Protein AF-A0A968PGA8-F1 (afdb_monomer)

Secondary structure (DSSP, 8-state):
-----SSPPTTPPEEEEEEEE--SSS-BS---EEEE--TTTEEESSSSTT--TTPPPSEES--EE-SSSEEEETTTTTTSTTSSB-TT-EEEEEEEEEE---------

Radius of gyration: 16.61 Å; Cα contacts (8 Å, |Δi|>4): 198; chains: 1; bounding box: 35×34×48 Å

Nearest PDB structures (foldseek):
  7nyd-assembly1_A  TM=7.079E-01  e=5.874E+00  Homo sapiens

Structure (mmCIF, N/CA/C/O backbone):
data_AF-A0A968PGA8-F1
#
_entry.id   AF-A0A968PGA8-F1
#
loop_
_atom_site.group_PDB
_atom_site.id
_atom_site.type_symbol
_atom_site.label_atom_id
_atom_site.label_alt_id
_atom_site.label_comp_id
_atom_site.label_asym_id
_atom_site.label_entity_id
_atom_site.label_seq_id
_atom_site.pdbx_PDB_ins_code
_atom_site.Cartn_x
_atom_site.Cartn_y
_atom_site.Cartn_z
_atom_site.occupancy
_atom_site.B_iso_or_equiv
_atom_site.auth_seq_id
_atom_site.auth_comp_id
_atom_site.auth_asym_id
_atom_site.auth_atom_id
_atom_site.pdbx_PDB_model_num
ATOM 1 N N . MET A 1 1 ? -9.244 16.008 -19.485 1.00 38.03 1 MET A N 1
ATOM 2 C CA . MET A 1 1 ? -9.295 14.876 -20.428 1.00 38.03 1 MET A CA 1
ATOM 3 C C . MET A 1 1 ? -8.117 14.003 -20.078 1.00 38.03 1 MET A C 1
ATOM 5 O O . MET A 1 1 ? -7.007 14.431 -20.350 1.00 38.03 1 MET A O 1
ATOM 9 N N . LEU A 1 2 ? -8.343 12.889 -19.387 1.00 41.31 2 LEU A N 1
ATOM 10 C CA . LEU A 1 2 ? -7.328 11.852 -19.244 1.00 41.31 2 LEU A CA 1
ATOM 11 C C . LEU A 1 2 ? -7.839 10.711 -20.119 1.00 41.31 2 LEU A C 1
ATOM 13 O O . LEU A 1 2 ? -8.829 10.072 -19.772 1.00 41.31 2 LEU A O 1
ATOM 17 N N . GLU A 1 3 ? -7.280 10.580 -21.315 1.00 54.97 3 GLU A N 1
ATOM 18 C CA . GLU A 1 3 ? -7.417 9.336 -22.063 1.00 54.97 3 GLU A CA 1
ATOM 19 C C . GLU A 1 3 ? -6.459 8.368 -21.378 1.00 54.97 3 GLU A C 1
ATOM 21 O O . GLU A 1 3 ? -5.247 8.520 -21.487 1.00 54.97 3 GLU A O 1
ATOM 26 N N . GLY A 1 4 ? -7.000 7.462 -20.564 1.00 52.69 4 GLY A N 1
ATOM 27 C CA . GLY A 1 4 ? -6.252 6.273 -20.189 1.00 52.69 4 GLY A CA 1
ATOM 28 C C . GLY A 1 4 ? -6.178 5.414 -21.438 1.00 52.69 4 GLY A C 1
ATOM 29 O O . GLY A 1 4 ? -7.224 4.990 -21.934 1.00 52.69 4 GLY A O 1
ATOM 30 N N . ASP A 1 5 ? -4.981 5.233 -21.983 1.00 62.03 5 ASP A N 1
ATOM 31 C CA . ASP A 1 5 ? -4.758 4.174 -22.956 1.00 62.03 5 ASP A CA 1
ATOM 32 C C . ASP A 1 5 ? -5.111 2.842 -22.265 1.00 62.03 5 ASP A C 1
ATOM 34 O O . ASP A 1 5 ? -4.812 2.644 -21.087 1.00 62.03 5 ASP A O 1
ATOM 38 N N . GLU A 1 6 ? -5.806 1.933 -22.952 1.00 62.78 6 GLU A N 1
ATOM 39 C CA . GLU A 1 6 ? -6.088 0.588 -22.412 1.00 62.78 6 GLU A CA 1
ATOM 40 C C . GLU A 1 6 ? -4.806 -0.265 -22.324 1.00 62.78 6 GLU A C 1
ATOM 42 O O . GLU A 1 6 ? -4.841 -1.419 -21.885 1.00 62.78 6 GLU A O 1
ATOM 47 N N . VAL A 1 7 ? -3.673 0.288 -22.763 1.00 76.25 7 VAL A N 1
ATOM 48 C CA . VAL A 1 7 ? -2.365 -0.351 -22.797 1.00 76.25 7 VAL A CA 1
ATOM 49 C C . VAL A 1 7 ? -1.480 0.197 -21.689 1.00 76.25 7 VAL A C 1
ATOM 51 O O . VAL A 1 7 ? -1.242 1.394 -21.602 1.00 76.25 7 VAL A O 1
ATOM 54 N N . VAL A 1 8 ? -0.951 -0.729 -20.890 1.00 83.00 8 VAL A N 1
ATOM 55 C CA . VAL A 1 8 ? 0.109 -0.443 -19.927 1.00 83.00 8 VAL A CA 1
ATOM 56 C C . VAL A 1 8 ? 1.468 -0.506 -20.630 1.00 83.00 8 VAL A C 1
ATOM 58 O O . VAL A 1 8 ? 1.812 -1.536 -21.223 1.00 83.00 8 VAL A O 1
ATOM 61 N N . GLU A 1 9 ? 2.251 0.566 -20.557 1.00 86.00 9 GLU A N 1
ATOM 62 C CA . GLU A 1 9 ? 3.579 0.680 -21.159 1.00 86.00 9 GLU A CA 1
ATOM 63 C C . GLU A 1 9 ? 4.700 0.327 -20.171 1.00 86.00 9 GLU A C 1
ATOM 65 O O . GLU A 1 9 ? 4.681 0.660 -18.986 1.00 86.00 9 GLU A O 1
ATOM 70 N N . VAL A 1 10 ? 5.739 -0.349 -20.668 1.00 88.75 10 VAL A N 1
ATOM 71 C CA . VAL A 1 10 ? 6.940 -0.609 -19.862 1.00 88.75 10 VAL A CA 1
ATOM 72 C C . VAL A 1 10 ? 7.595 0.717 -19.493 1.00 88.75 10 VAL A C 1
ATOM 74 O O . VAL A 1 10 ? 7.903 1.527 -20.364 1.00 88.75 10 VAL A O 1
ATOM 77 N N . GLY A 1 11 ? 7.864 0.895 -18.204 1.00 87.62 11 GLY A N 1
ATOM 78 C CA . GLY A 1 11 ? 8.498 2.088 -17.664 1.00 87.62 11 GLY A CA 1
ATOM 79 C C . GLY A 1 11 ? 7.533 3.185 -17.223 1.00 87.62 11 GLY A C 1
ATOM 80 O O . GLY A 1 11 ? 8.010 4.125 -16.598 1.00 87.62 11 GLY A O 1
ATOM 81 N N . GLU A 1 12 ? 6.224 3.093 -17.463 1.00 91.31 12 GLU A N 1
ATOM 82 C CA . GLU A 1 12 ? 5.287 4.052 -16.864 1.00 91.31 12 GLU A CA 1
ATOM 83 C C . GLU A 1 12 ? 5.091 3.783 -15.362 1.00 91.31 12 GLU A C 1
ATOM 85 O O . GLU A 1 12 ? 5.296 2.665 -14.891 1.00 91.31 12 GLU A O 1
ATOM 90 N N . VAL A 1 13 ? 4.680 4.790 -14.591 1.00 94.12 13 VAL A N 1
ATOM 91 C CA . VAL A 1 13 ? 4.317 4.587 -13.181 1.00 94.12 13 VAL A CA 1
ATOM 92 C C . VAL A 1 13 ? 2.811 4.380 -13.075 1.00 94.12 13 VAL A C 1
ATOM 94 O O . VAL A 1 13 ? 2.025 5.257 -13.425 1.00 94.12 13 VAL A O 1
ATOM 97 N N . LEU A 1 14 ? 2.422 3.221 -12.554 1.00 94.31 14 LEU A N 1
ATOM 98 C CA . LEU A 1 14 ? 1.048 2.851 -12.250 1.00 94.31 14 LEU A CA 1
ATOM 99 C C . LEU A 1 14 ? 0.722 3.166 -10.793 1.00 94.31 14 LEU A C 1
ATOM 101 O O . LEU A 1 14 ? 1.463 2.781 -9.888 1.00 94.31 14 LEU A O 1
ATOM 105 N N . GLU A 1 15 ? -0.428 3.796 -10.574 1.00 96.38 15 GLU A N 1
ATOM 106 C CA . GLU A 1 15 ? -0.984 4.053 -9.248 1.00 96.38 15 GLU A CA 1
ATOM 107 C C . GLU A 1 15 ? -2.086 3.033 -8.925 1.00 96.38 15 GLU A C 1
ATOM 109 O O . GLU A 1 15 ? -3.058 2.880 -9.667 1.00 96.38 15 GLU A O 1
ATOM 114 N N . PHE A 1 16 ? -1.945 2.347 -7.794 1.00 96.75 16 PHE A N 1
ATOM 115 C CA . PHE A 1 16 ? -2.928 1.417 -7.251 1.00 96.75 16 PHE A CA 1
ATOM 116 C C . PHE A 1 16 ? -3.483 1.955 -5.936 1.00 96.75 16 PHE A C 1
ATOM 118 O O . PHE A 1 16 ? -2.727 2.378 -5.063 1.00 96.75 16 PHE A O 1
ATOM 125 N N . THR A 1 17 ? -4.803 1.884 -5.761 1.00 97.38 17 THR A N 1
ATOM 126 C CA . THR A 1 17 ? -5.469 2.250 -4.504 1.00 97.38 17 THR A CA 1
ATOM 127 C C . THR A 1 17 ? -6.030 1.010 -3.814 1.00 97.38 17 THR A C 1
ATOM 129 O O . THR A 1 17 ? -6.937 0.350 -4.328 1.00 97.38 17 THR A O 1
ATOM 132 N N . ILE A 1 18 ? -5.544 0.719 -2.609 1.00 97.81 18 ILE A N 1
ATOM 133 C CA . ILE A 1 18 ? -6.088 -0.309 -1.720 1.00 97.81 18 ILE A CA 1
ATOM 134 C C . ILE A 1 18 ? -7.076 0.366 -0.773 1.00 97.81 18 ILE A C 1
ATOM 136 O O . ILE A 1 18 ? -6.704 1.231 0.017 1.00 97.81 18 ILE A O 1
ATOM 140 N N . ARG A 1 19 ? -8.345 -0.047 -0.825 1.00 97.94 19 ARG A N 1
ATOM 141 C CA . ARG A 1 19 ? -9.415 0.516 0.006 1.00 97.94 19 ARG A CA 1
ATOM 142 C C . ARG A 1 19 ? -9.872 -0.479 1.066 1.00 97.94 19 ARG A C 1
ATOM 144 O O . ARG A 1 19 ? -10.451 -1.516 0.746 1.00 97.94 19 ARG A O 1
ATOM 151 N N . ILE A 1 20 ? -9.674 -0.132 2.334 1.00 97.88 20 ILE A N 1
ATOM 152 C CA . ILE A 1 20 ? -10.005 -0.971 3.491 1.00 97.88 20 ILE A CA 1
ATOM 153 C C . ILE A 1 20 ? -11.122 -0.299 4.282 1.00 97.88 20 ILE A C 1
ATOM 155 O O . ILE A 1 20 ? -10.999 0.857 4.671 1.00 97.88 20 ILE A O 1
ATOM 159 N N . ARG A 1 21 ? -12.215 -1.019 4.558 1.00 97.88 21 ARG A N 1
ATOM 160 C CA . ARG A 1 21 ? -13.347 -0.499 5.339 1.00 97.88 21 ARG A CA 1
ATOM 161 C C . ARG A 1 21 ? -13.582 -1.324 6.596 1.00 97.88 21 ARG A C 1
ATOM 163 O O . ARG A 1 21 ? -13.785 -2.533 6.505 1.00 97.88 21 ARG A O 1
ATOM 170 N N . ASN A 1 22 ? -13.660 -0.665 7.751 1.00 98.06 22 ASN A N 1
ATOM 171 C CA . ASN A 1 22 ? -14.075 -1.323 8.985 1.00 98.06 22 ASN A CA 1
ATOM 172 C C . ASN A 1 22 ? -15.600 -1.516 8.984 1.00 98.06 22 ASN A C 1
ATOM 174 O O . ASN A 1 22 ? -16.368 -0.566 9.125 1.00 98.06 22 ASN A O 1
ATOM 178 N N . THR A 1 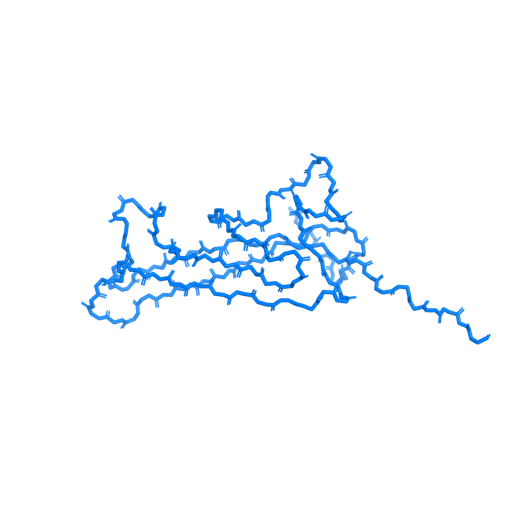23 ? -16.054 -2.756 8.807 1.00 98.12 23 THR A N 1
ATOM 179 C CA . THR A 1 23 ? -17.482 -3.117 8.849 1.00 98.12 23 THR A CA 1
ATOM 180 C C . THR A 1 23 ? -17.940 -3.621 10.218 1.00 98.12 23 THR A C 1
ATOM 182 O O . THR A 1 23 ? -19.095 -4.020 10.363 1.00 98.12 23 THR A O 1
ATOM 185 N N . GLY A 1 24 ? -17.041 -3.664 11.202 1.00 97.75 24 GLY A N 1
ATOM 186 C CA . GLY A 1 24 ? -17.340 -4.050 12.575 1.00 97.75 24 GLY A CA 1
ATOM 187 C C . GLY A 1 24 ? -17.886 -2.891 13.406 1.00 97.75 24 GLY A C 1
ATOM 188 O O . GLY A 1 24 ? -18.103 -1.785 12.918 1.00 97.75 24 GLY A O 1
ATOM 189 N N . SER A 1 25 ? -18.105 -3.159 14.693 1.00 97.69 25 SER A N 1
ATOM 190 C CA . SER A 1 25 ? -18.591 -2.177 15.672 1.00 97.69 25 SER A CA 1
ATOM 191 C C . SER A 1 25 ? -17.502 -1.640 16.604 1.00 97.69 25 SER A C 1
ATOM 193 O O . SER A 1 25 ? -17.804 -0.827 17.472 1.00 97.69 25 SER A O 1
ATOM 195 N N . LEU A 1 26 ? -16.263 -2.120 16.472 1.00 97.94 26 LEU A N 1
ATOM 196 C CA . LEU A 1 26 ? -15.120 -1.722 17.294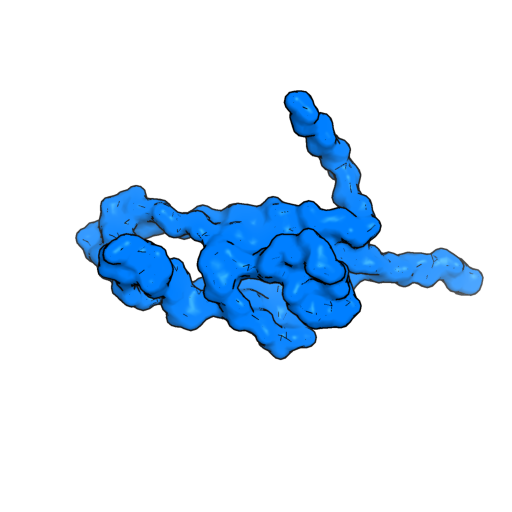 1.00 97.94 26 LEU A CA 1
ATOM 197 C C . LEU A 1 26 ? -14.075 -1.020 16.429 1.00 97.94 26 LEU A C 1
ATOM 199 O O . LEU A 1 26 ? -13.886 -1.408 15.275 1.00 97.94 26 LEU A O 1
ATOM 203 N N . SER A 1 27 ? -13.394 -0.024 16.994 1.00 98.12 27 SER A N 1
ATOM 204 C CA . SER A 1 27 ? -12.257 0.632 16.346 1.00 98.12 27 SER A CA 1
ATOM 205 C C . SER A 1 27 ? -11.073 -0.327 16.196 1.00 98.12 27 SER A C 1
ATOM 207 O O . SER A 1 27 ? -10.780 -1.115 17.097 1.00 98.12 27 SER A O 1
ATOM 209 N N . ILE A 1 28 ? -10.384 -0.249 15.058 1.00 98.38 28 ILE A N 1
ATOM 210 C CA . ILE A 1 28 ? -9.144 -0.983 14.785 1.00 98.38 28 ILE A CA 1
ATOM 211 C C . ILE A 1 28 ? -7.972 -0.059 15.109 1.00 98.38 28 ILE A C 1
ATOM 213 O O . ILE A 1 28 ? -7.771 0.932 14.419 1.00 98.38 28 ILE A O 1
ATOM 217 N N . THR A 1 29 ? -7.193 -0.388 16.135 1.00 97.75 29 THR A N 1
ATOM 218 C CA . THR A 1 29 ? -6.035 0.414 16.581 1.00 97.75 29 THR A CA 1
ATOM 219 C C . THR A 1 29 ? -4.693 -0.113 16.068 1.00 97.75 29 THR A C 1
ATOM 221 O O . THR A 1 29 ? -3.669 0.556 16.184 1.00 97.75 29 THR A O 1
ATOM 224 N N . GLN A 1 30 ? -4.688 -1.319 15.498 1.00 97.19 30 GLN A N 1
ATOM 225 C CA . GLN A 1 30 ? -3.527 -1.909 14.847 1.00 97.19 30 GLN A CA 1
ATOM 226 C C . GLN A 1 30 ? -3.983 -2.687 13.616 1.00 97.19 30 GLN A C 1
ATOM 228 O O . GLN A 1 30 ? -4.805 -3.600 13.725 1.00 97.19 30 GLN A O 1
ATOM 233 N N . LEU A 1 31 ? -3.444 -2.326 12.455 1.00 97.62 31 LEU A N 1
ATOM 234 C CA . LEU A 1 31 ? -3.776 -2.952 11.181 1.00 97.62 31 LEU A CA 1
ATOM 235 C C . LEU A 1 31 ? -2.497 -3.266 10.409 1.00 97.62 31 LEU A C 1
ATOM 237 O O . LEU A 1 31 ? -1.890 -2.365 9.840 1.00 97.62 31 LEU A O 1
ATOM 241 N N . VAL A 1 32 ? -2.110 -4.540 10.380 1.00 98.06 32 VAL A N 1
ATOM 242 C CA . VAL A 1 32 ? -1.006 -5.006 9.533 1.00 98.06 32 VAL A CA 1
ATOM 243 C C . VAL A 1 32 ? -1.550 -5.249 8.131 1.00 98.06 32 VAL A C 1
ATOM 245 O O . VAL A 1 32 ? -2.521 -5.995 7.973 1.00 98.06 32 VAL A O 1
ATOM 248 N N . VAL A 1 33 ? -0.926 -4.644 7.125 1.00 98.31 33 VAL A N 1
ATOM 249 C CA . VAL A 1 33 ? -1.242 -4.881 5.711 1.00 98.31 33 VAL A CA 1
ATOM 250 C C . VAL A 1 33 ? 0.006 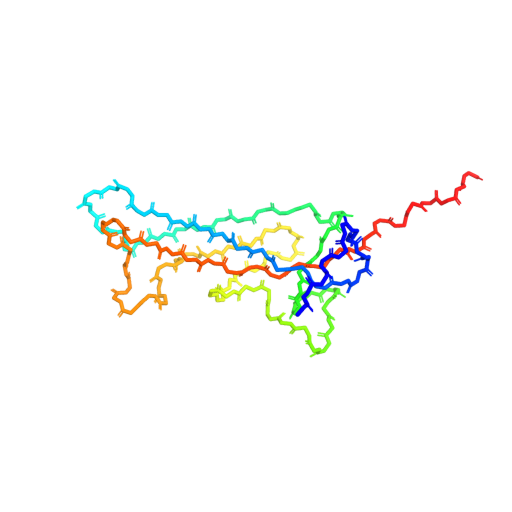-5.407 5.022 1.00 98.31 33 VAL A C 1
ATOM 252 O O . VAL A 1 33 ? 1.075 -4.821 5.154 1.00 98.31 33 VAL A O 1
ATOM 255 N N . VAL A 1 34 ? -0.144 -6.515 4.302 1.00 98.31 34 VAL A N 1
ATOM 256 C CA . VAL A 1 34 ? 0.910 -7.117 3.482 1.00 98.31 34 VAL A CA 1
ATOM 257 C C . VAL A 1 34 ? 0.382 -7.197 2.061 1.00 98.31 34 VAL A C 1
ATOM 259 O O . VAL A 1 34 ? -0.659 -7.813 1.828 1.00 98.31 34 VAL A O 1
ATOM 262 N N . ASP A 1 35 ? 1.094 -6.570 1.136 1.00 97.81 35 ASP A N 1
ATOM 263 C CA . ASP A 1 35 ? 0.817 -6.610 -0.293 1.00 97.81 35 ASP A CA 1
ATOM 264 C C . ASP A 1 35 ? 1.973 -7.310 -1.014 1.00 97.81 35 ASP A C 1
ATOM 266 O O . ASP A 1 35 ? 3.146 -7.078 -0.720 1.00 97.81 35 ASP A O 1
ATOM 270 N N . THR A 1 36 ? 1.648 -8.217 -1.928 1.00 97.75 36 THR A N 1
ATOM 271 C CA . THR A 1 36 ? 2.622 -9.008 -2.680 1.00 97.75 36 THR A CA 1
ATOM 272 C C . THR A 1 36 ? 2.336 -8.859 -4.162 1.00 97.75 36 THR A C 1
ATOM 274 O O . THR A 1 36 ? 1.230 -9.150 -4.617 1.00 97.75 36 THR A O 1
ATOM 277 N N . PHE A 1 37 ? 3.350 -8.468 -4.928 1.00 94.88 37 PHE A N 1
ATOM 278 C CA . PHE A 1 37 ? 3.244 -8.289 -6.374 1.00 94.88 37 PHE A CA 1
ATOM 279 C C . PHE A 1 37 ? 4.122 -9.288 -7.143 1.00 94.88 37 PHE A C 1
ATOM 281 O O . PHE A 1 37 ? 4.972 -9.988 -6.585 1.00 94.88 37 PHE A O 1
ATOM 288 N N . GLU A 1 38 ? 3.904 -9.374 -8.456 1.00 94.31 38 GLU A N 1
ATOM 289 C CA . GLU A 1 38 ? 4.680 -10.232 -9.350 1.00 94.31 38 GLU A CA 1
ATOM 290 C C . GLU A 1 38 ? 5.936 -9.486 -9.828 1.00 94.31 38 GLU A C 1
ATOM 292 O O . GLU A 1 38 ? 5.896 -8.724 -10.797 1.00 94.31 38 GLU A O 1
ATOM 297 N N . ALA A 1 39 ? 7.065 -9.717 -9.151 1.00 92.50 39 ALA A N 1
ATOM 298 C CA . ALA A 1 39 ? 8.339 -9.038 -9.425 1.00 92.50 39 ALA A CA 1
ATOM 299 C C . ALA A 1 39 ? 8.938 -9.334 -10.815 1.00 92.50 39 ALA A C 1
ATOM 301 O O . ALA A 1 39 ? 9.908 -8.695 -11.216 1.00 92.50 39 ALA A O 1
ATOM 302 N N . SER A 1 40 ? 8.380 -10.295 -11.565 1.00 90.75 40 SER A N 1
ATOM 303 C CA . SER A 1 40 ? 8.730 -10.527 -12.973 1.00 90.75 40 SER A CA 1
ATOM 304 C C . SER A 1 40 ? 8.017 -9.576 -13.949 1.00 90.75 40 SER A C 1
ATOM 306 O O . SER A 1 40 ? 8.423 -9.467 -15.108 1.00 90.75 40 SER A O 1
ATOM 308 N N . ILE A 1 41 ? 6.970 -8.880 -13.492 1.00 90.94 41 ILE A N 1
ATOM 309 C CA . ILE A 1 41 ? 6.118 -8.003 -14.307 1.00 90.94 41 ILE A CA 1
ATOM 310 C C . ILE A 1 41 ? 6.279 -6.542 -13.886 1.00 90.94 41 ILE A C 1
ATOM 312 O O . ILE A 1 41 ? 6.417 -5.675 -14.752 1.00 90.94 41 ILE A O 1
ATOM 316 N N . VAL A 1 42 ? 6.273 -6.269 -12.579 1.00 94.44 42 VAL A N 1
ATOM 317 C CA . VAL A 1 42 ? 6.311 -4.914 -12.014 1.00 94.44 42 VAL A CA 1
ATOM 318 C C . VAL A 1 42 ? 7.374 -4.782 -10.924 1.00 94.44 42 VAL A C 1
ATOM 320 O O . VAL A 1 42 ? 7.748 -5.765 -10.288 1.00 94.44 42 VAL A O 1
ATOM 323 N N . ALA A 1 43 ? 7.841 -3.559 -10.690 1.00 95.44 43 ALA A N 1
ATOM 324 C CA . ALA A 1 43 ? 8.767 -3.209 -9.619 1.00 95.44 43 ALA A CA 1
ATOM 325 C C . ALA A 1 43 ? 8.312 -1.943 -8.869 1.00 95.44 43 ALA A C 1
ATOM 327 O O . ALA A 1 43 ? 7.527 -1.171 -9.417 1.00 95.44 43 ALA A O 1
ATOM 328 N N . PRO A 1 44 ? 8.804 -1.696 -7.643 1.00 96.44 44 PRO A N 1
ATOM 329 C CA . PRO A 1 44 ? 8.528 -0.466 -6.906 1.00 96.44 44 PRO A CA 1
ATOM 330 C C . PRO A 1 44 ? 8.962 0.795 -7.658 1.00 96.44 44 PRO A C 1
ATOM 332 O O . PRO A 1 44 ? 10.070 0.855 -8.193 1.00 96.44 44 PRO A O 1
ATOM 335 N N . SER A 1 45 ? 8.110 1.817 -7.635 1.00 94.25 45 SER A N 1
ATOM 336 C CA . SER A 1 45 ? 8.498 3.193 -7.954 1.00 94.25 45 SER A CA 1
ATOM 337 C C . SER A 1 45 ? 9.250 3.816 -6.771 1.00 94.25 45 SER A C 1
ATOM 339 O O . SER A 1 45 ? 8.951 3.518 -5.612 1.00 94.25 45 SER A O 1
ATOM 341 N N . GLY A 1 46 ? 10.237 4.675 -7.038 1.00 92.19 46 GLY A N 1
ATOM 342 C CA . GLY A 1 46 ? 10.888 5.508 -6.012 1.00 92.19 46 GLY A CA 1
ATOM 343 C C . GLY A 1 46 ? 11.813 4.780 -5.022 1.00 92.19 46 GLY A C 1
ATOM 344 O O . GLY A 1 46 ? 12.454 5.421 -4.190 1.00 92.19 46 GLY A O 1
ATOM 345 N N . ILE A 1 47 ? 11.930 3.452 -5.105 1.00 93.12 47 ILE A N 1
ATOM 346 C CA . ILE A 1 47 ? 12.899 2.647 -4.351 1.00 93.12 47 ILE A CA 1
ATOM 347 C C . ILE A 1 47 ? 13.373 1.439 -5.171 1.00 93.12 47 ILE A C 1
ATOM 349 O O . ILE A 1 47 ? 12.635 0.875 -5.971 1.00 93.12 47 ILE A O 1
ATOM 353 N N . GLY A 1 48 ? 14.611 0.997 -4.945 1.00 89.56 48 GLY A N 1
ATOM 354 C CA . GLY A 1 48 ? 15.156 -0.207 -5.575 1.00 89.56 48 GLY A CA 1
ATOM 355 C C . GLY A 1 48 ? 15.781 0.041 -6.949 1.00 89.56 48 GLY A C 1
ATOM 356 O O . GLY A 1 48 ? 16.124 1.163 -7.307 1.00 89.56 48 GLY A O 1
ATOM 357 N N . GLN A 1 49 ? 16.000 -1.041 -7.700 1.00 88.50 49 GLN A N 1
ATOM 358 C CA . GLN A 1 49 ? 16.797 -1.021 -8.934 1.00 88.50 49 GLN A CA 1
ATOM 359 C C . GLN A 1 49 ? 16.135 -0.262 -10.096 1.00 88.50 49 GLN A C 1
ATOM 361 O O . GLN A 1 49 ? 16.842 0.242 -10.965 1.00 88.50 49 GLN A O 1
ATOM 366 N N . TYR A 1 50 ? 14.804 -0.211 -10.126 1.00 88.44 50 TYR A N 1
ATOM 367 C CA . TYR A 1 50 ? 14.028 0.362 -11.231 1.00 88.44 50 TYR A CA 1
ATOM 368 C C . TYR A 1 50 ? 13.492 1.768 -10.930 1.00 88.44 50 TYR A C 1
ATOM 370 O O . TYR A 1 50 ? 12.724 2.299 -11.725 1.00 88.44 50 TYR A O 1
ATOM 378 N N . ALA A 1 51 ? 13.889 2.352 -9.796 1.00 90.31 51 ALA A N 1
ATOM 379 C CA . ALA A 1 51 ? 13.476 3.689 -9.403 1.00 90.31 51 ALA A CA 1
ATOM 380 C C . ALA A 1 51 ? 14.188 4.765 -10.230 1.00 90.31 51 ALA A C 1
ATOM 382 O O . ALA A 1 51 ? 15.405 4.712 -10.437 1.00 90.31 51 ALA A O 1
ATOM 383 N N . GLU A 1 52 ? 13.435 5.776 -10.643 1.00 92.00 52 GLU A N 1
ATOM 384 C CA . GLU A 1 52 ? 13.945 6.974 -11.304 1.00 92.00 52 GLU A CA 1
ATOM 385 C C . GLU A 1 52 ? 13.939 8.182 -10.357 1.00 92.00 52 GLU A C 1
ATOM 387 O O . GLU A 1 52 ? 13.292 8.185 -9.313 1.00 92.00 52 GLU A O 1
ATOM 392 N N . ALA A 1 53 ? 14.711 9.220 -10.696 1.00 89.38 53 ALA A N 1
ATOM 393 C CA . ALA A 1 53 ? 14.946 10.358 -9.801 1.00 89.38 53 ALA A CA 1
ATOM 394 C C . ALA A 1 53 ? 13.677 11.162 -9.458 1.00 89.38 53 ALA A C 1
ATOM 396 O O . ALA A 1 53 ? 13.624 11.770 -8.391 1.00 89.38 53 ALA A O 1
ATOM 397 N N . ASP A 1 54 ? 12.681 11.148 -10.345 1.00 92.56 54 ASP A N 1
ATOM 398 C CA . ASP A 1 54 ? 11.438 11.918 -10.222 1.00 92.56 54 ASP A CA 1
ATOM 399 C C . ASP A 1 54 ? 10.217 11.032 -9.907 1.00 92.56 54 ASP A C 1
ATOM 401 O O . ASP A 1 54 ? 9.073 11.479 -10.003 1.00 92.56 54 ASP A O 1
ATOM 405 N N . ASP A 1 55 ? 10.453 9.774 -9.529 1.00 94.94 55 ASP A N 1
ATOM 406 C CA . ASP A 1 55 ? 9.393 8.835 -9.179 1.00 94.94 55 ASP A CA 1
ATOM 407 C C . ASP A 1 55 ? 8.637 9.257 -7.908 1.00 94.94 55 ASP A C 1
ATOM 409 O O . ASP A 1 55 ? 9.251 9.707 -6.931 1.00 94.94 55 ASP A O 1
ATOM 413 N N . PRO A 1 56 ? 7.308 9.037 -7.847 1.00 96.88 56 PRO A N 1
ATOM 414 C CA . PRO A 1 56 ? 6.598 9.092 -6.580 1.00 96.88 56 PRO A CA 1
ATOM 415 C C . PRO A 1 56 ? 7.108 7.992 -5.629 1.00 96.88 56 PRO A C 1
ATOM 417 O O . PRO A 1 56 ? 7.637 6.966 -6.082 1.00 96.88 56 PRO A O 1
ATOM 420 N N . PRO A 1 57 ? 6.933 8.170 -4.304 1.00 96.88 57 PRO A N 1
ATOM 421 C CA . PRO A 1 57 ? 7.311 7.150 -3.331 1.00 96.88 57 PRO A CA 1
ATOM 422 C C . PRO A 1 57 ? 6.539 5.855 -3.586 1.00 96.88 57 PRO A C 1
ATOM 424 O O . PRO A 1 57 ? 5.390 5.904 -4.017 1.00 96.88 57 PRO A O 1
ATOM 427 N N . LEU A 1 58 ? 7.125 4.707 -3.240 1.00 97.62 58 LEU A N 1
ATOM 428 C CA . LEU A 1 58 ? 6.478 3.399 -3.386 1.00 97.62 58 LEU A CA 1
ATOM 429 C C . LEU A 1 58 ? 5.053 3.361 -2.825 1.00 97.62 58 LEU A C 1
ATOM 431 O O . LEU A 1 58 ? 4.172 2.772 -3.440 1.00 97.62 58 LEU A O 1
ATOM 435 N N . ALA A 1 59 ? 4.832 3.960 -1.656 1.00 97.62 59 ALA A N 1
ATOM 436 C CA . ALA A 1 59 ? 3.560 3.883 -0.961 1.00 97.62 59 ALA A CA 1
ATOM 437 C C . ALA A 1 59 ? 3.225 5.167 -0.197 1.00 97.62 59 ALA A C 1
ATOM 439 O O . ALA A 1 59 ? 4.119 5.885 0.261 1.00 97.62 59 ALA A O 1
ATOM 440 N N . ILE A 1 60 ?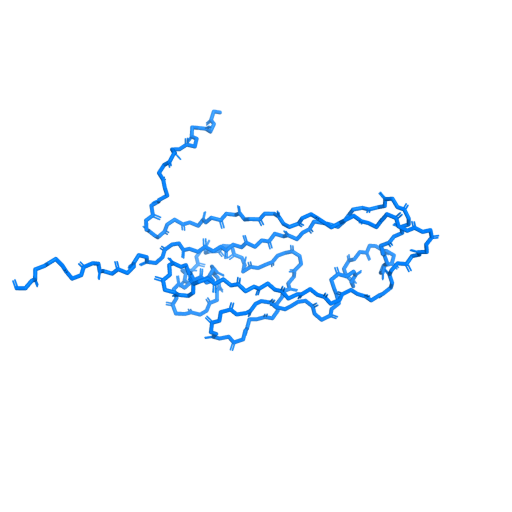 1.924 5.426 -0.050 1.00 96.56 60 ILE A N 1
ATOM 441 C CA . ILE A 1 60 ? 1.366 6.495 0.785 1.00 96.56 60 ILE A CA 1
ATOM 442 C C . ILE A 1 60 ? 0.168 5.925 1.566 1.00 96.56 60 ILE A C 1
ATOM 444 O O . ILE A 1 60 ? -0.810 5.531 0.927 1.00 96.56 60 ILE A O 1
ATOM 448 N N . PRO A 1 61 ? 0.171 5.901 2.914 1.00 96.38 61 PRO A N 1
ATOM 449 C CA . PRO A 1 61 ? 1.290 6.065 3.855 1.00 96.38 61 PRO A CA 1
ATOM 450 C C . PRO A 1 61 ? 2.566 5.306 3.499 1.00 96.38 61 PRO A C 1
ATOM 452 O O . PRO A 1 61 ? 2.509 4.300 2.787 1.00 96.38 61 PRO A O 1
ATOM 455 N N . ALA A 1 62 ? 3.702 5.756 4.038 1.00 95.88 62 ALA A N 1
ATOM 456 C CA . ALA A 1 62 ? 4.979 5.082 3.827 1.00 95.88 62 ALA A CA 1
ATOM 457 C C . ALA A 1 62 ? 4.912 3.617 4.298 1.00 95.88 62 ALA A C 1
ATOM 459 O O . ALA A 1 62 ? 4.311 3.304 5.328 1.00 95.88 62 ALA A O 1
ATOM 460 N N . ALA A 1 63 ? 5.533 2.732 3.523 1.00 96.75 63 ALA A N 1
ATOM 461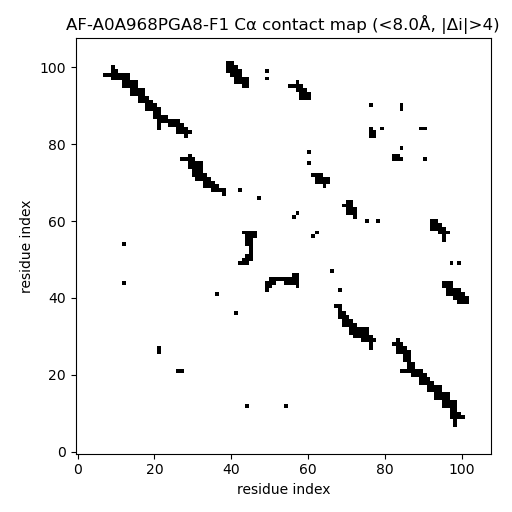 C CA . ALA A 1 63 ? 5.538 1.292 3.743 1.00 96.75 63 ALA A CA 1
ATOM 462 C C . ALA A 1 63 ? 6.953 0.736 3.604 1.00 96.75 63 ALA A C 1
ATOM 464 O O . ALA A 1 63 ? 7.797 1.327 2.923 1.00 96.75 63 ALA A O 1
ATOM 465 N N . ASP A 1 64 ? 7.177 -0.437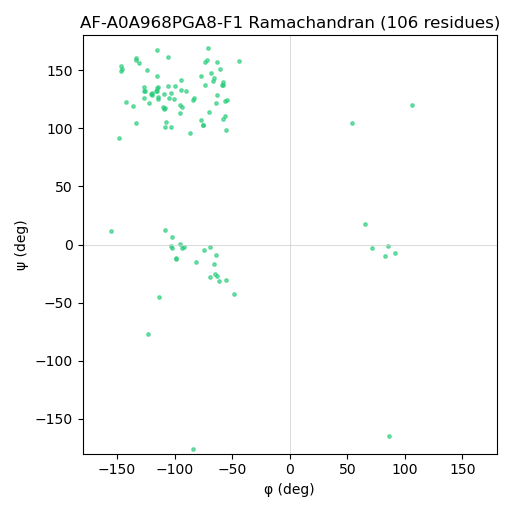 4.182 1.00 97.44 64 ASP A N 1
ATOM 466 C CA . ASP A 1 64 ? 8.439 -1.152 4.075 1.00 97.44 64 ASP A CA 1
ATOM 467 C C . ASP A 1 64 ? 8.431 -2.089 2.868 1.00 97.44 64 ASP A C 1
ATOM 469 O O . ASP A 1 64 ? 7.499 -2.869 2.671 1.00 97.44 64 ASP A O 1
ATOM 473 N N . PHE A 1 65 ? 9.497 -2.036 2.069 1.00 97.56 65 PHE A N 1
ATOM 474 C CA . PHE A 1 65 ? 9.735 -2.964 0.967 1.00 97.56 65 PHE A CA 1
ATOM 475 C C . PHE A 1 65 ? 10.798 -3.989 1.359 1.00 97.56 65 PHE A C 1
ATOM 477 O O . PHE A 1 65 ? 11.886 -3.622 1.806 1.00 97.56 65 PHE A O 1
ATOM 484 N N . ASP A 1 66 ? 10.515 -5.273 1.144 1.00 96.69 66 ASP A N 1
ATOM 485 C CA . ASP A 1 66 ? 11.419 -6.375 1.504 1.00 96.69 66 ASP A CA 1
ATOM 486 C C . ASP A 1 66 ? 12.643 -6.521 0.578 1.00 96.69 66 ASP A C 1
ATOM 488 O O . ASP A 1 66 ? 13.524 -7.346 0.832 1.00 96.69 66 ASP A O 1
ATOM 492 N N . GLY A 1 67 ? 12.716 -5.729 -0.495 1.00 94.75 67 GLY A N 1
ATOM 493 C CA . GLY A 1 67 ? 13.768 -5.818 -1.508 1.00 94.75 67 GLY A CA 1
ATOM 494 C C . GLY A 1 67 ? 13.491 -6.849 -2.605 1.00 94.75 67 GLY A C 1
ATOM 495 O O . GLY A 1 67 ? 14.306 -6.978 -3.518 1.00 94.75 67 GLY A O 1
ATOM 496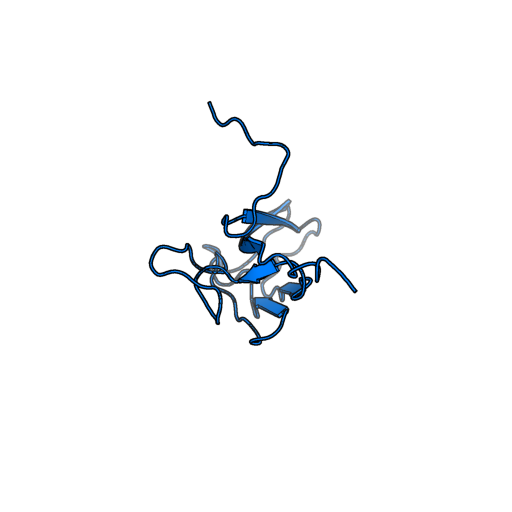 N N . ASN A 1 68 ? 12.369 -7.568 -2.537 1.00 94.06 68 ASN A N 1
ATOM 497 C CA . ASN A 1 68 ? 11.986 -8.603 -3.485 1.00 94.06 68 ASN A CA 1
ATOM 498 C C . ASN A 1 68 ? 10.615 -8.322 -4.110 1.00 94.06 68 ASN A C 1
ATOM 500 O O . ASN A 1 68 ? 10.546 -7.905 -5.265 1.00 94.06 68 ASN A O 1
ATOM 504 N N . ASN A 1 69 ? 9.525 -8.566 -3.383 1.00 95.69 69 ASN A N 1
ATOM 505 C CA . ASN A 1 69 ? 8.173 -8.476 -3.936 1.00 95.69 69 ASN A CA 1
ATOM 506 C C . ASN A 1 69 ? 7.069 -8.203 -2.903 1.00 95.69 69 ASN A C 1
ATOM 508 O O . ASN A 1 69 ? 5.889 -8.330 -3.237 1.00 95.69 69 ASN A O 1
ATOM 512 N N . THR A 1 70 ? 7.439 -7.843 -1.673 1.00 98.12 70 THR A N 1
ATOM 513 C CA . THR A 1 70 ? 6.491 -7.638 -0.573 1.00 98.12 70 THR A CA 1
ATOM 514 C C . THR A 1 70 ? 6.568 -6.213 -0.050 1.00 98.12 70 THR A C 1
ATOM 516 O O . THR A 1 70 ? 7.647 -5.722 0.283 1.00 98.12 70 THR A O 1
ATOM 519 N N . ILE A 1 71 ? 5.406 -5.575 0.070 1.00 98.31 71 ILE A N 1
ATOM 520 C CA . ILE A 1 71 ? 5.202 -4.270 0.699 1.00 98.31 71 ILE A CA 1
ATOM 521 C C . ILE A 1 71 ? 4.445 -4.498 2.009 1.00 98.31 71 ILE A C 1
ATOM 523 O O . ILE A 1 71 ? 3.427 -5.192 2.025 1.00 98.31 71 ILE A O 1
ATOM 527 N N . THR A 1 72 ? 4.939 -3.947 3.115 1.00 98.50 72 THR A N 1
ATOM 528 C CA . THR A 1 72 ? 4.342 -4.123 4.444 1.00 98.50 72 THR A CA 1
ATOM 529 C C . THR A 1 72 ? 4.074 -2.783 5.114 1.00 98.50 72 THR A C 1
ATOM 531 O O . THR A 1 72 ? 4.949 -1.927 5.201 1.00 98.50 72 THR A O 1
ATOM 534 N N . TRP A 1 73 ? 2.866 -2.636 5.652 1.00 98.25 73 TRP A N 1
ATOM 535 C CA . TRP A 1 73 ? 2.543 -1.630 6.656 1.00 98.25 73 TRP A CA 1
ATOM 536 C C . TRP A 1 73 ? 2.363 -2.344 7.994 1.00 98.25 73 TRP A C 1
ATOM 538 O O . TRP A 1 73 ? 1.328 -2.976 8.222 1.00 98.25 73 TRP A O 1
ATOM 548 N N . ASP A 1 74 ? 3.344 -2.226 8.891 1.00 97.31 74 ASP A N 1
ATOM 549 C CA . ASP A 1 74 ? 3.282 -2.820 10.238 1.00 97.31 74 ASP A CA 1
ATOM 550 C C . ASP A 1 74 ? 2.113 -2.264 11.066 1.00 97.31 74 ASP A C 1
ATOM 552 O O . ASP A 1 74 ? 1.521 -2.961 11.894 1.00 97.31 74 ASP A O 1
ATOM 556 N N . ASN A 1 75 ? 1.752 -1.000 10.829 1.00 97.44 75 ASN A N 1
ATOM 557 C CA . ASN A 1 75 ? 0.514 -0.427 11.332 1.00 97.44 75 ASN A CA 1
ATOM 558 C C . ASN A 1 75 ? -0.052 0.643 10.388 1.00 97.44 75 ASN A C 1
ATOM 560 O O . ASN A 1 75 ? 0.242 1.832 10.522 1.00 97.44 75 ASN A O 1
ATOM 564 N N . ALA A 1 76 ? -0.922 0.230 9.471 1.00 97.19 76 ALA A N 1
ATOM 565 C CA . ALA A 1 76 ? -1.521 1.084 8.449 1.00 97.19 76 ALA A CA 1
ATOM 566 C C . ALA A 1 76 ? -2.449 2.186 9.004 1.00 97.19 76 ALA A C 1
ATOM 568 O O . ALA A 1 76 ? -2.743 3.144 8.297 1.00 97.19 76 ALA A O 1
ATOM 569 N N . VAL A 1 77 ? -2.905 2.088 10.261 1.00 97.50 77 VAL A N 1
ATOM 570 C CA . VAL A 1 77 ? -3.732 3.136 10.898 1.00 97.50 77 VAL A CA 1
ATOM 571 C C . VAL A 1 77 ? -2.911 4.179 11.661 1.00 97.50 77 VAL A C 1
ATOM 573 O O . VAL A 1 77 ? -3.479 5.131 12.186 1.00 97.50 77 VAL A O 1
ATOM 576 N N . SER A 1 78 ? -1.584 4.030 11.723 1.00 94.81 78 SER A N 1
ATOM 577 C CA . SER A 1 78 ? -0.706 4.899 12.523 1.00 94.81 78 SER A CA 1
ATOM 578 C C . SER A 1 78 ? -0.662 6.359 12.057 1.00 94.81 78 SER A C 1
ATOM 580 O O . SER A 1 78 ? -0.420 7.244 12.875 1.00 94.81 78 SER A O 1
ATOM 582 N N . GLU A 1 79 ? -0.938 6.615 10.776 1.00 90.81 79 GLU A N 1
ATOM 583 C CA . GLU A 1 79 ? -0.989 7.964 10.197 1.00 90.81 79 GLU A CA 1
ATOM 584 C C . GLU A 1 79 ? -2.401 8.576 10.193 1.00 90.81 79 GLU A C 1
ATOM 586 O O . GLU A 1 79 ? -2.576 9.734 9.807 1.00 90.81 79 GLU A O 1
ATOM 591 N N . LEU A 1 80 ? -3.425 7.836 10.639 1.00 94.12 80 LEU A N 1
ATOM 592 C CA . LEU A 1 80 ? -4.769 8.396 10.777 1.00 94.12 80 LEU A CA 1
ATOM 593 C C . LEU A 1 80 ? -4.802 9.442 11.908 1.00 94.12 80 LEU A C 1
ATOM 595 O O . LEU A 1 80 ? -4.109 9.276 12.913 1.00 94.12 80 LEU A O 1
ATOM 599 N N . PRO A 1 81 ? -5.640 10.497 11.817 1.00 91.94 81 PRO A N 1
ATOM 600 C CA . PRO A 1 81 ? -5.668 11.581 12.809 1.00 91.94 81 PRO A CA 1
ATOM 601 C C . PRO A 1 81 ? -5.894 11.128 14.261 1.00 91.94 81 PRO A C 1
ATOM 603 O O . PRO A 1 81 ? -5.442 11.777 15.201 1.00 91.94 81 PRO A O 1
ATOM 606 N N . ASN A 1 82 ? -6.623 10.029 14.438 1.00 91.88 82 ASN A N 1
ATOM 607 C CA . ASN A 1 82 ? -6.938 9.374 15.707 1.00 91.88 82 ASN A CA 1
ATOM 608 C C . ASN A 1 82 ? -6.093 8.111 15.963 1.00 91.88 82 ASN A C 1
ATOM 610 O O . ASN A 1 82 ? -6.228 7.510 17.026 1.00 91.88 82 ASN A O 1
ATOM 614 N N . GLY A 1 83 ? -5.238 7.702 15.021 1.00 94.62 83 GLY A N 1
ATOM 615 C CA . GLY A 1 83 ? -4.463 6.463 15.103 1.00 94.62 83 GLY A CA 1
ATOM 616 C C . GLY A 1 83 ? -5.313 5.187 15.080 1.00 94.62 83 GLY A C 1
ATOM 617 O O . GLY A 1 83 ? -4.846 4.136 15.516 1.00 94.62 83 GLY A O 1
ATOM 618 N N . GLU A 1 84 ? -6.572 5.264 14.639 1.00 97.12 84 GLU A N 1
ATOM 619 C CA . GLU A 1 84 ? -7.495 4.131 14.608 1.00 97.12 84 GLU A CA 1
ATOM 620 C C . GLU A 1 84 ? -8.449 4.209 13.413 1.00 97.12 84 GLU A C 1
ATOM 622 O O . GLU A 1 84 ? -8.780 5.287 12.932 1.00 97.12 84 GLU A O 1
ATOM 627 N N . LEU A 1 85 ? -8.934 3.056 12.956 1.00 97.88 85 LEU A N 1
ATOM 628 C CA . LEU A 1 85 ? -9.997 2.971 11.958 1.00 97.88 85 LEU A CA 1
ATOM 629 C C . LEU A 1 85 ? -11.314 2.605 12.649 1.00 97.88 85 LEU A C 1
ATOM 631 O O . LEU A 1 85 ? -11.553 1.442 12.997 1.00 97.88 85 LEU A O 1
ATOM 635 N N . GLY A 1 86 ? -12.166 3.599 12.871 1.00 98.00 86 GLY A N 1
ATOM 636 C CA . GLY A 1 86 ? -13.449 3.477 13.555 1.00 98.00 86 GLY A CA 1
ATOM 637 C C . GLY A 1 86 ? -14.525 2.731 12.748 1.00 98.00 86 GLY A C 1
ATOM 638 O O . GLY A 1 86 ? -14.363 2.471 11.552 1.00 98.00 86 GLY A O 1
ATOM 639 N N . PRO A 1 87 ? -15.658 2.367 13.378 1.00 98.19 87 PRO A N 1
ATOM 640 C CA . PRO A 1 87 ? -16.766 1.686 12.709 1.00 98.19 87 PRO A CA 1
ATOM 641 C C . PRO A 1 87 ? -17.305 2.459 11.500 1.00 98.19 87 PRO A C 1
ATOM 643 O O . PRO A 1 87 ? -17.755 3.597 11.611 1.00 98.19 87 PRO A O 1
ATOM 646 N N . GLY A 1 88 ? -17.315 1.813 10.336 1.00 97.69 88 GLY A N 1
ATOM 647 C CA . GLY A 1 88 ? -17.797 2.388 9.083 1.00 97.69 88 GLY A CA 1
ATOM 648 C C . GLY A 1 88 ? -16.786 3.264 8.341 1.00 97.69 8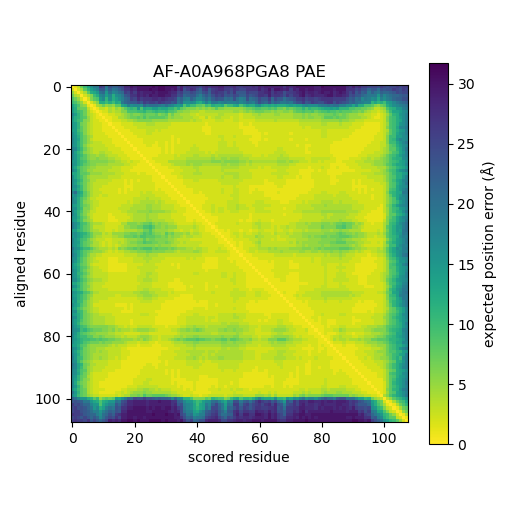8 GLY A C 1
ATOM 649 O O . GLY A 1 88 ? -17.052 3.578 7.174 1.00 97.69 88 GLY A O 1
ATOM 650 N N . GLU A 1 8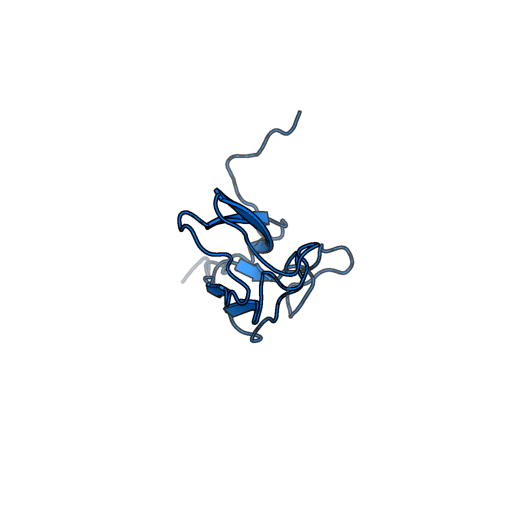9 ? -15.652 3.604 8.962 1.00 98.00 89 GLU A N 1
ATOM 651 C CA . GLU A 1 89 ? -14.574 4.387 8.356 1.00 98.00 89 GLU A CA 1
ATOM 652 C C . GLU A 1 89 ? -13.808 3.582 7.300 1.00 98.00 89 GLU A C 1
ATOM 654 O O . GLU A 1 89 ? -13.853 2.347 7.249 1.00 98.00 89 GLU A O 1
ATOM 659 N N . THR A 1 90 ? -13.135 4.307 6.406 1.00 97.44 90 THR A N 1
ATOM 660 C CA . THR A 1 90 ? -12.338 3.748 5.312 1.00 97.44 90 THR A CA 1
ATOM 661 C C . THR A 1 90 ? -10.926 4.317 5.356 1.00 97.44 90 THR A C 1
ATOM 663 O O . THR A 1 90 ? -10.759 5.522 5.515 1.00 97.44 90 THR A O 1
ATOM 666 N N . LEU A 1 91 ? -9.944 3.440 5.178 1.00 97.00 91 LEU A N 1
ATOM 667 C CA . LEU A 1 91 ? -8.542 3.753 4.940 1.00 97.00 91 LEU A CA 1
ATOM 668 C C . LEU A 1 91 ? -8.233 3.493 3.462 1.00 97.00 91 LEU A C 1
ATOM 670 O O . LEU A 1 91 ? -8.655 2.470 2.914 1.00 97.00 91 LEU A O 1
ATOM 674 N N . GLU A 1 92 ? -7.506 4.407 2.833 1.00 97.38 92 GLU A N 1
ATOM 675 C CA . GLU A 1 92 ? -6.969 4.239 1.483 1.00 97.38 92 GLU A CA 1
ATOM 676 C C . GLU A 1 92 ? -5.443 4.227 1.566 1.00 97.38 92 GLU A C 1
ATOM 678 O O . GLU A 1 92 ? -4.853 5.059 2.254 1.00 97.38 92 GLU A O 1
ATOM 683 N N . LEU A 1 93 ? -4.827 3.250 0.903 1.00 98.06 93 LEU A N 1
ATOM 684 C CA . LEU A 1 93 ? -3.383 3.149 0.725 1.00 98.06 93 LEU A CA 1
ATOM 685 C C . LEU A 1 93 ? -3.096 3.268 -0.766 1.00 98.06 93 LEU A C 1
ATOM 687 O O . LEU A 1 93 ? -3.729 2.580 -1.570 1.00 98.06 93 LEU A O 1
ATOM 691 N N . THR A 1 94 ? -2.145 4.112 -1.125 1.00 98.06 94 THR A N 1
ATOM 692 C CA . THR A 1 94 ? -1.666 4.243 -2.497 1.00 98.06 94 THR A CA 1
ATOM 693 C C . THR A 1 94 ? -0.370 3.466 -2.652 1.00 98.06 94 THR A C 1
ATOM 695 O O . THR A 1 94 ? 0.503 3.559 -1.790 1.00 98.06 94 THR A O 1
ATOM 698 N N . VAL A 1 95 ? -0.237 2.729 -3.752 1.00 98.25 95 VAL A N 1
ATOM 699 C CA . VAL A 1 95 ? 0.978 2.012 -4.150 1.00 98.25 95 VAL A CA 1
ATOM 700 C C . VAL A 1 95 ? 1.357 2.424 -5.566 1.00 98.25 95 VAL A C 1
ATOM 702 O O . VAL A 1 95 ? 0.516 2.405 -6.461 1.00 98.25 95 VAL A O 1
ATOM 705 N N . HIS A 1 96 ? 2.625 2.756 -5.777 1.00 97.75 96 HIS A N 1
ATOM 706 C CA . HIS A 1 96 ? 3.179 3.080 -7.083 1.00 97.75 96 HIS A CA 1
ATOM 707 C C . HIS A 1 96 ? 4.104 1.960 -7.559 1.00 97.75 96 HIS A C 1
ATOM 709 O O . HIS A 1 96 ? 5.143 1.687 -6.948 1.00 97.75 96 HIS A O 1
ATOM 715 N N . LEU A 1 97 ? 3.738 1.322 -8.669 1.00 96.25 97 LEU A N 1
ATOM 716 C CA . LEU A 1 97 ? 4.528 0.268 -9.303 1.00 96.25 97 LEU A CA 1
ATOM 717 C C . LEU A 1 97 ? 4.819 0.629 -10.753 1.00 96.25 97 LEU A C 1
ATOM 719 O O . LEU A 1 97 ? 4.024 1.274 -11.423 1.00 96.25 97 LEU A O 1
ATOM 723 N N . ARG A 1 98 ? 5.947 0.156 -11.257 1.00 94.19 98 ARG A N 1
ATOM 724 C CA . ARG A 1 98 ? 6.399 0.358 -12.626 1.00 94.19 98 ARG A CA 1
ATOM 725 C C . ARG A 1 98 ? 6.420 -0.980 -13.360 1.00 94.19 98 ARG A C 1
ATOM 727 O O . ARG A 1 98 ? 7.078 -1.904 -12.874 1.00 94.19 98 ARG A O 1
ATOM 734 N N . PRO A 1 99 ? 5.756 -1.133 -14.516 1.00 93.69 99 PRO A N 1
ATOM 735 C CA . PRO A 1 99 ? 5.915 -2.301 -15.366 1.00 93.69 99 PRO A CA 1
ATOM 736 C C . PRO A 1 99 ? 7.348 -2.345 -15.884 1.00 93.69 99 PRO A C 1
ATOM 738 O O . PRO A 1 99 ? 7.815 -1.409 -16.528 1.00 93.69 99 PRO A O 1
ATOM 741 N N . ILE A 1 100 ? 8.057 -3.433 -15.605 1.00 89.56 100 ILE A N 1
ATOM 742 C CA . ILE A 1 100 ? 9.463 -3.585 -16.005 1.00 89.56 100 ILE A CA 1
ATOM 743 C C . ILE A 1 100 ? 9.627 -4.407 -17.273 1.00 89.56 100 ILE A C 1
ATOM 745 O O . ILE A 1 100 ? 10.705 -4.377 -17.851 1.00 89.56 100 ILE A O 1
ATOM 749 N N . GLY A 1 101 ? 8.564 -5.096 -17.710 1.00 70.31 101 GLY A N 1
ATOM 750 C CA . GLY A 1 101 ? 8.534 -5.906 -18.921 1.00 70.31 101 GLY A CA 1
ATOM 751 C C . GLY A 1 101 ? 9.651 -6.942 -18.945 1.00 70.31 101 GLY A C 1
ATOM 752 O O . GLY A 1 101 ? 10.794 -6.635 -19.265 1.00 70.31 101 GLY A O 1
ATOM 753 N N . GLN A 1 102 ? 9.344 -8.213 -18.697 1.00 54.53 102 GLN A N 1
ATOM 754 C CA . GLN A 1 102 ? 10.321 -9.247 -19.020 1.00 54.53 102 GLN A CA 1
ATOM 755 C C . GLN A 1 102 ? 10.694 -9.076 -20.507 1.00 54.53 102 GLN A C 1
ATOM 757 O O . GLN A 1 102 ? 9.775 -9.080 -21.337 1.00 54.53 102 GLN A O 1
ATOM 762 N N . PRO A 1 103 ? 11.979 -8.909 -20.893 1.00 46.53 103 PRO A N 1
ATOM 763 C CA . PRO A 1 103 ? 12.329 -9.027 -22.292 1.00 46.53 103 PRO A CA 1
ATOM 764 C C . PRO A 1 103 ? 11.876 -10.426 -22.677 1.00 46.53 103 PRO A C 1
ATOM 766 O O . PRO A 1 103 ? 12.446 -11.430 -22.242 1.00 46.53 103 PRO A O 1
ATOM 769 N N . ARG A 1 104 ? 10.797 -10.515 -23.458 1.00 48.81 104 ARG A N 1
ATOM 770 C CA . ARG A 1 104 ? 10.567 -11.720 -24.229 1.00 48.81 104 ARG A CA 1
ATOM 771 C C . ARG A 1 104 ? 11.831 -11.847 -25.047 1.00 48.81 104 ARG A C 1
ATOM 773 O O . ARG A 1 104 ? 12.098 -10.989 -25.884 1.00 48.81 104 ARG A O 1
ATOM 780 N N . ILE A 1 105 ? 12.636 -12.858 -24.735 1.00 49.16 105 ILE A N 1
ATOM 781 C CA . ILE A 1 105 ? 13.706 -13.290 -25.617 1.00 49.16 105 ILE A CA 1
ATOM 782 C C . ILE A 1 105 ? 12.994 -13.573 -26.937 1.00 49.16 105 ILE A C 1
ATOM 784 O O . ILE A 1 105 ? 12.282 -14.566 -27.088 1.00 49.16 105 ILE A O 1
ATOM 788 N N . CYS A 1 106 ? 13.059 -12.605 -27.843 1.00 51.56 106 CYS A N 1
ATOM 789 C CA . CYS A 1 106 ? 12.570 -12.759 -29.187 1.00 51.56 106 CYS A CA 1
ATOM 790 C C . CYS A 1 106 ? 13.618 -13.627 -29.873 1.00 51.56 106 CYS A C 1
ATOM 792 O O . CYS A 1 106 ? 14.701 -13.145 -30.189 1.00 51.56 106 CYS A O 1
ATOM 794 N N . GLY A 1 107 ? 13.305 -14.911 -30.035 1.00 47.09 107 GLY A N 1
ATOM 795 C CA . GLY A 1 107 ? 14.069 -15.817 -30.885 1.00 47.09 107 GLY A CA 1
ATOM 796 C C . GLY A 1 107 ? 14.946 -16.820 -30.143 1.00 47.09 107 GLY A C 1
ATOM 797 O O . GLY A 1 107 ? 15.854 -16.463 -29.396 1.00 47.09 107 GLY A O 1
ATOM 798 N N . LEU A 1 108 ? 14.641 -18.089 -30.414 1.00 43.62 108 LEU A N 1
ATOM 799 C CA . LEU A 1 108 ? 15.623 -19.155 -30.611 1.00 43.62 108 LEU A CA 1
ATOM 800 C C . LEU A 1 108 ? 16.620 -18.784 -31.720 1.00 43.62 108 LEU A C 1
ATOM 802 O O . LEU A 1 108 ? 16.203 -18.047 -32.645 1.00 43.62 108 LEU A O 1
#

Mean predicted aligned error: 6.28 Å

pLDDT: mean 89.51, std 15.34, range [38.03, 98.5]

Sequence (108 aa):
MLEGDEVVEVGEVLEFTIRIRNTGSLSITQLVVVDTFEASIVAPSGIGQYAEADDPPLAIPAADFDGNNTITWDNAVSELPNGELGPGETLELTVHLRPIGQPRICGL

Solvent-accessible surface area (backbone atoms only — not comparable to full-atom values): 6538 Å² total; per-residue (Å²): 138,82,83,75,67,96,67,88,55,71,69,43,80,44,81,44,79,50,77,49,68,36,85,54,88,58,65,41,69,72,38,72,47,80,47,76,60,61,58,70,46,36,42,49,22,45,45,74,95,77,36,53,98,85,44,60,61,38,34,43,70,80,57,48,70,75,86,71,45,41,41,35,26,84,45,67,26,64,84,39,98,82,32,41,42,40,56,71,37,73,51,72,36,40,37,27,35,22,34,66,52,64,79,72,78,82,69,135

Foldseek 3Di:
DDPDDPDADFFDKDKDKDKDWAQDQAKALFDKDKDFDDQLFKDFEPDADSYDPPTDHQKVVDWDDPNGTMTIDRGQLCPPPVSIRHHGRMDMMMGIMGTNDDPPPPDD